Protein AF-A0A101W5W4-F1 (afdb_monomer_lite)

Radius of gyration: 12.55 Å; chains: 1; bounding box: 30×22×32 Å

Sequence (78 aa):
MKRLDYKKFVEPDIVYMRFLYIAKEENNLGIRERIEKELAVMIDDLMSINLDYNNIGKQVLAIWQGYWMALTALDAAN

pLDDT: mean 90.86, std 7.67, range [63.09, 98.12]

Structure (mmCIF, N/CA/C/O backbone):
data_AF-A0A101W5W4-F1
#
_entry.id   AF-A0A101W5W4-F1
#
loop_
_atom_site.group_PDB
_atom_site.id
_atom_site.type_symbol
_atom_site.label_atom_id
_atom_site.label_alt_id
_atom_site.label_comp_id
_atom_site.label_asym_id
_atom_site.label_entity_id
_atom_site.label_seq_id
_atom_site.pdbx_PDB_ins_code
_atom_site.Cartn_x
_atom_site.Cartn_y
_atom_site.Cartn_z
_atom_site.occupancy
_atom_site.B_iso_or_equiv
_atom_site.auth_seq_id
_atom_site.auth_comp_id
_atom_site.auth_asym_id
_atom_site.auth_atom_id
_atom_site.pdbx_PDB_model_num
ATOM 1 N N . MET A 1 1 ? -6.019 -13.420 0.698 1.00 67.31 1 MET A N 1
ATOM 2 C CA . MET A 1 1 ? -5.847 -12.885 -0.678 1.00 67.31 1 MET A CA 1
ATOM 3 C C . MET A 1 1 ? -4.451 -13.256 -1.196 1.00 67.31 1 MET A C 1
ATOM 5 O O . MET A 1 1 ? -3.530 -13.275 -0.390 1.00 67.31 1 MET A O 1
ATOM 9 N N . LYS A 1 2 ? -4.262 -13.597 -2.484 1.00 79.06 2 LYS A N 1
ATOM 10 C CA . LYS A 1 2 ? -2.908 -13.854 -3.044 1.00 79.06 2 LYS A CA 1
ATOM 11 C C . LYS A 1 2 ? -2.068 -12.562 -3.037 1.00 79.06 2 LYS A C 1
ATOM 13 O O . LYS A 1 2 ? -2.657 -11.483 -3.018 1.00 79.06 2 LYS A O 1
ATOM 18 N N . ARG A 1 3 ? -0.729 -12.654 -3.013 1.00 84.12 3 ARG A N 1
ATOM 19 C CA . ARG A 1 3 ? 0.170 -11.482 -3.140 1.00 84.12 3 ARG A CA 1
ATOM 20 C C . ARG A 1 3 ? -0.047 -10.761 -4.478 1.00 84.12 3 ARG A C 1
ATOM 22 O O . ARG A 1 3 ? -0.517 -11.383 -5.433 1.00 84.12 3 ARG A O 1
ATOM 29 N N . LEU A 1 4 ? 0.261 -9.463 -4.518 1.00 87.69 4 LEU A N 1
ATOM 30 C CA . LEU A 1 4 ? 0.207 -8.664 -5.745 1.00 87.69 4 LEU A CA 1
ATOM 31 C C . LEU A 1 4 ? 1.357 -9.064 -6.682 1.00 87.69 4 LEU A C 1
ATOM 33 O O . LEU A 1 4 ? 2.468 -9.321 -6.227 1.00 87.69 4 LEU A O 1
ATOM 37 N N . ASP A 1 5 ? 1.080 -9.138 -7.985 1.00 87.19 5 ASP A N 1
ATOM 38 C CA . ASP A 1 5 ? 2.085 -9.454 -9.004 1.00 87.19 5 ASP A CA 1
ATOM 39 C C . ASP A 1 5 ? 2.624 -8.167 -9.637 1.00 87.19 5 ASP A C 1
ATOM 41 O O . ASP A 1 5 ? 2.044 -7.630 -10.581 1.00 87.19 5 ASP A O 1
ATOM 45 N N . TYR A 1 6 ? 3.759 -7.692 -9.127 1.00 89.19 6 TYR A N 1
ATOM 46 C CA . TYR A 1 6 ? 4.410 -6.476 -9.614 1.00 89.19 6 TYR A CA 1
ATOM 47 C C . TYR A 1 6 ? 5.192 -6.656 -10.926 1.00 89.19 6 TYR A C 1
ATOM 49 O O . TYR A 1 6 ? 5.762 -5.687 -11.430 1.00 89.19 6 TYR A O 1
ATOM 57 N N . LYS A 1 7 ? 5.183 -7.852 -11.545 1.00 84.50 7 LYS A N 1
ATOM 58 C CA . LYS A 1 7 ? 5.660 -8.016 -12.935 1.00 84.50 7 LYS A CA 1
ATOM 59 C C . LYS A 1 7 ? 4.782 -7.269 -13.941 1.00 84.50 7 LYS A C 1
ATOM 61 O O . LYS A 1 7 ? 5.188 -7.067 -15.084 1.00 84.50 7 LYS A O 1
ATOM 66 N N . LYS A 1 8 ? 3.577 -6.874 -13.529 1.00 87.50 8 LYS A N 1
ATOM 67 C CA . LYS A 1 8 ? 2.664 -5.993 -14.260 1.00 87.50 8 LYS A CA 1
ATOM 68 C C . LYS A 1 8 ? 2.391 -4.754 -13.420 1.00 87.50 8 LYS A C 1
ATOM 70 O O . LYS A 1 8 ? 2.517 -4.796 -12.198 1.00 87.50 8 LYS A O 1
ATOM 75 N N . PHE A 1 9 ? 2.004 -3.660 -14.072 1.00 90.38 9 PHE A N 1
ATOM 76 C CA . PHE A 1 9 ? 1.563 -2.469 -13.353 1.00 90.38 9 PHE A CA 1
ATOM 77 C C . PHE A 1 9 ? 0.350 -2.800 -12.474 1.00 90.38 9 PHE A C 1
ATOM 79 O O . PHE A 1 9 ? -0.599 -3.424 -12.950 1.00 90.38 9 PHE A O 1
ATOM 86 N N . VAL A 1 10 ? 0.407 -2.405 -11.203 1.00 93.38 10 VAL A N 1
ATOM 87 C CA . VAL A 1 10 ? -0.682 -2.574 -10.242 1.00 93.38 10 VAL A CA 1
ATOM 88 C C . VAL A 1 10 ? -1.355 -1.224 -10.048 1.00 93.38 10 VAL A C 1
ATOM 90 O O . VAL A 1 10 ? -0.712 -0.248 -9.672 1.00 93.38 10 VAL A O 1
ATOM 93 N N . GLU A 1 11 ? -2.656 -1.169 -10.309 1.00 96.06 11 GLU A N 1
ATOM 94 C CA . GLU A 1 11 ? -3.421 0.070 -10.196 1.00 96.06 11 GLU A CA 1
ATOM 95 C C . GLU A 1 11 ? -3.661 0.473 -8.729 1.00 96.06 11 GLU A C 1
ATOM 97 O O . GLU A 1 11 ? -3.852 -0.404 -7.875 1.00 96.06 11 GLU A O 1
ATOM 102 N N . PRO A 1 12 ? -3.722 1.785 -8.426 1.00 97.31 12 PRO A N 1
ATOM 103 C CA . PRO A 1 12 ? -3.998 2.282 -7.077 1.00 97.31 12 PRO A CA 1
ATOM 104 C C . PRO A 1 12 ? -5.284 1.720 -6.464 1.00 97.31 12 PRO A C 1
ATOM 106 O O . PRO A 1 12 ? -5.299 1.396 -5.280 1.00 97.31 12 PRO A O 1
ATOM 109 N N . ASP A 1 13 ? -6.339 1.534 -7.263 1.00 97.06 13 ASP A N 1
ATOM 110 C CA . ASP A 1 13 ? -7.627 1.003 -6.798 1.00 97.06 13 ASP A CA 1
ATOM 111 C C . ASP A 1 13 ? -7.506 -0.440 -6.286 1.00 97.06 13 ASP A C 1
ATOM 113 O O . ASP A 1 13 ? -8.129 -0.821 -5.293 1.00 97.06 13 ASP A O 1
ATOM 117 N N . ILE A 1 14 ? -6.648 -1.246 -6.920 1.00 96.31 14 ILE A N 1
ATOM 118 C CA . ILE A 1 14 ? -6.366 -2.621 -6.488 1.00 96.31 14 ILE A CA 1
ATOM 119 C C . ILE A 1 14 ? -5.622 -2.604 -5.151 1.00 96.31 14 ILE A C 1
ATOM 121 O O . ILE A 1 14 ? -5.935 -3.391 -4.252 1.00 96.31 14 ILE A O 1
ATOM 125 N N . VAL A 1 15 ? -4.658 -1.693 -5.005 1.00 97.25 15 VAL A N 1
ATOM 126 C CA . VAL A 1 15 ? -3.928 -1.489 -3.749 1.00 97.25 15 VAL A CA 1
ATOM 127 C C . VAL A 1 15 ? -4.876 -1.022 -2.639 1.00 97.25 15 VAL A C 1
ATOM 129 O O . VAL A 1 15 ? -4.866 -1.584 -1.545 1.00 97.25 15 VAL A O 1
ATOM 132 N N . TYR A 1 16 ? -5.740 -0.049 -2.925 1.00 97.62 16 TYR A N 1
ATOM 133 C CA . TYR A 1 16 ? -6.772 0.449 -2.016 1.00 97.62 16 TYR A CA 1
ATOM 134 C C . TYR A 1 16 ? -7.675 -0.680 -1.506 1.00 97.62 16 TYR A C 1
ATOM 136 O O . TYR A 1 16 ? -7.815 -0.876 -0.296 1.00 97.62 16 TYR A O 1
ATOM 144 N N . MET A 1 17 ? -8.234 -1.478 -2.421 1.00 95.88 17 MET A N 1
ATOM 145 C CA . MET A 1 17 ? -9.100 -2.607 -2.074 1.00 95.88 17 MET A CA 1
ATOM 146 C C . MET A 1 17 ? -8.378 -3.627 -1.191 1.00 95.88 17 MET A C 1
ATOM 148 O O . MET A 1 17 ? -8.976 -4.200 -0.276 1.00 95.88 17 MET A O 1
ATOM 152 N N . ARG A 1 18 ? -7.079 -3.833 -1.427 1.00 95.62 18 ARG A N 1
ATOM 153 C CA . ARG A 1 18 ? -6.247 -4.702 -0.597 1.00 95.62 18 ARG A CA 1
ATOM 154 C C . ARG A 1 18 ? -6.066 -4.144 0.812 1.00 95.62 18 ARG A C 1
ATOM 156 O O . ARG A 1 18 ? -6.249 -4.894 1.766 1.00 95.62 18 ARG A O 1
ATOM 163 N N . PHE A 1 19 ? -5.780 -2.855 0.969 1.00 97.06 19 PHE A N 1
ATOM 164 C CA . PHE A 1 19 ? -5.689 -2.245 2.297 1.00 97.06 19 PHE A CA 1
ATOM 165 C C . PHE A 1 19 ? -7.011 -2.303 3.063 1.00 97.06 19 PHE A C 1
ATOM 167 O O . PHE A 1 19 ? -7.003 -2.631 4.247 1.00 97.06 19 PHE A O 1
ATOM 174 N N . LEU A 1 20 ? -8.151 -2.078 2.402 1.00 95.81 20 LEU A N 1
ATOM 175 C CA . LEU A 1 20 ? -9.462 -2.237 3.041 1.00 95.81 20 LEU A CA 1
ATOM 176 C C . LEU A 1 20 ? -9.752 -3.674 3.469 1.00 95.81 20 LEU A C 1
ATOM 178 O O . LEU A 1 20 ? -10.389 -3.895 4.499 1.00 95.81 20 LEU A O 1
ATOM 182 N N . TYR A 1 21 ? -9.314 -4.651 2.678 1.00 94.94 21 TYR A N 1
ATOM 183 C CA . TYR A 1 21 ? -9.416 -6.054 3.056 1.00 94.94 21 TYR A CA 1
ATOM 184 C C . TYR A 1 21 ? -8.578 -6.337 4.311 1.00 94.94 21 TYR A C 1
ATOM 186 O O . TYR A 1 21 ? -9.098 -6.888 5.277 1.00 94.94 21 TYR A O 1
ATOM 194 N N . ILE A 1 22 ? -7.320 -5.886 4.333 1.00 95.12 22 ILE A N 1
ATOM 195 C CA . ILE A 1 22 ? -6.410 -6.070 5.472 1.00 95.12 22 ILE A CA 1
ATOM 196 C C . ILE A 1 22 ? -6.908 -5.349 6.732 1.00 95.12 22 ILE A C 1
ATOM 198 O O . ILE A 1 22 ? -6.820 -5.893 7.829 1.00 95.12 22 ILE A O 1
ATOM 202 N N . ALA A 1 23 ? -7.495 -4.159 6.601 1.00 93.94 23 ALA A N 1
ATOM 203 C CA . ALA A 1 23 ? -8.067 -3.415 7.724 1.00 93.94 23 ALA A CA 1
ATOM 204 C C . ALA A 1 23 ? -9.113 -4.231 8.509 1.00 93.94 23 ALA A C 1
ATOM 206 O O . ALA A 1 23 ? -9.182 -4.125 9.739 1.00 93.94 23 ALA A O 1
ATOM 207 N N . LYS A 1 24 ? -9.878 -5.070 7.796 1.00 92.88 24 LYS A N 1
ATOM 208 C CA . LYS A 1 24 ? -10.948 -5.927 8.324 1.00 92.88 24 LYS A CA 1
ATOM 209 C C . LYS A 1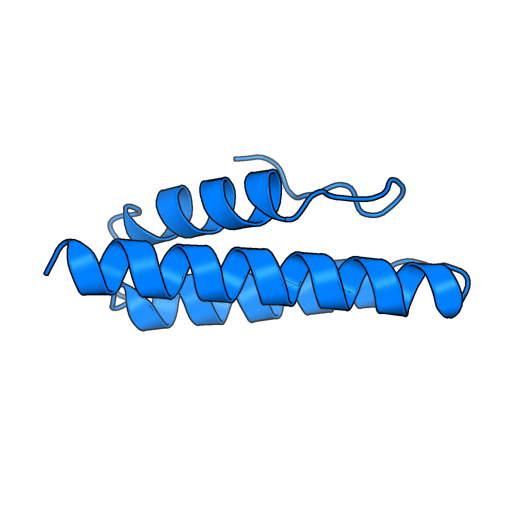 24 ? -10.459 -7.271 8.870 1.00 92.88 24 LYS A C 1
ATOM 211 O O . LYS A 1 24 ? -11.272 -8.011 9.412 1.00 92.88 24 LYS A O 1
ATOM 216 N N . GLU A 1 25 ? -9.180 -7.621 8.718 1.00 91.00 25 GLU A N 1
ATOM 217 C CA . GLU A 1 25 ? -8.664 -8.872 9.279 1.00 91.00 25 GLU A CA 1
ATOM 218 C C . GLU A 1 25 ? -8.640 -8.803 10.810 1.00 91.00 25 GLU A C 1
ATOM 220 O O . GLU A 1 25 ? -7.988 -7.939 11.392 1.00 91.00 25 GLU A O 1
ATOM 225 N N . GLU A 1 26 ? -9.324 -9.730 11.479 1.00 83.75 26 GLU A N 1
ATOM 226 C CA . GLU A 1 26 ? -9.305 -9.828 12.939 1.00 83.75 26 GLU A CA 1
ATOM 227 C C . GLU A 1 26 ? -8.018 -10.518 13.403 1.00 83.75 26 GLU A C 1
ATOM 229 O O . GLU A 1 26 ? -7.834 -11.727 13.257 1.00 83.75 26 GLU A O 1
ATOM 234 N N . ASN A 1 27 ? -7.092 -9.728 13.944 1.00 88.44 27 ASN A N 1
ATOM 235 C CA . ASN A 1 27 ? -5.851 -10.208 14.540 1.00 88.44 27 ASN A CA 1
ATOM 236 C C . ASN A 1 27 ? -5.423 -9.303 15.710 1.00 88.44 27 ASN A C 1
ATOM 238 O O . ASN A 1 27 ? -6.116 -8.350 16.057 1.00 88.44 27 ASN A O 1
ATOM 242 N N . ASN A 1 28 ? -4.264 -9.595 16.303 1.00 91.19 28 ASN A N 1
ATOM 243 C CA . ASN A 1 28 ? -3.762 -8.909 17.501 1.00 91.19 28 ASN A CA 1
ATOM 244 C C . ASN A 1 28 ? -3.285 -7.459 17.266 1.00 91.19 28 ASN A C 1
ATOM 246 O O . ASN A 1 28 ? -2.800 -6.840 18.207 1.00 91.19 28 ASN A O 1
ATOM 250 N N . LEU A 1 29 ? -3.347 -6.942 16.036 1.00 92.06 29 LEU A N 1
ATOM 251 C CA . LEU A 1 29 ? -2.889 -5.594 15.685 1.00 92.06 29 LEU A CA 1
ATOM 252 C C . LEU A 1 29 ? -4.063 -4.607 15.618 1.00 92.06 29 LEU A C 1
ATOM 254 O O . LEU A 1 29 ? -5.207 -4.996 15.379 1.00 92.06 29 LEU A O 1
ATOM 258 N N . GLY A 1 30 ? -3.793 -3.313 15.773 1.00 93.00 30 GLY A N 1
ATOM 259 C CA . GLY A 1 30 ? -4.761 -2.264 15.439 1.00 93.00 30 GLY A CA 1
ATOM 260 C C . GLY A 1 30 ? -5.008 -2.166 13.926 1.00 93.00 30 GLY A C 1
ATOM 261 O O . GLY A 1 30 ? -4.177 -2.593 13.125 1.00 93.00 30 GLY A O 1
ATOM 262 N N . ILE A 1 31 ? -6.126 -1.554 13.505 1.00 93.19 31 ILE A N 1
ATOM 263 C CA . ILE A 1 31 ? -6.433 -1.338 12.071 1.00 93.19 31 ILE A CA 1
ATOM 264 C C . ILE A 1 31 ? -5.264 -0.641 11.366 1.00 93.19 31 ILE A C 1
ATOM 266 O O . ILE A 1 31 ? -4.822 -1.081 10.306 1.00 93.19 31 ILE A O 1
ATOM 270 N N . ARG A 1 32 ? -4.732 0.423 11.979 1.00 92.12 32 ARG A N 1
ATOM 271 C CA . ARG A 1 32 ? -3.627 1.200 11.415 1.00 92.12 32 ARG A CA 1
ATOM 272 C C . ARG A 1 32 ? -2.357 0.367 11.250 1.00 92.12 32 ARG A C 1
ATOM 274 O O . ARG A 1 32 ? -1.770 0.359 10.174 1.00 92.12 32 ARG A O 1
ATOM 281 N N . GLU A 1 33 ? -1.991 -0.382 12.285 1.00 94.00 33 GLU A N 1
ATOM 282 C CA . GLU A 1 33 ? -0.815 -1.257 12.283 1.00 94.00 33 GLU A CA 1
ATOM 283 C C . GLU A 1 33 ? -0.920 -2.354 11.218 1.00 94.00 33 GLU A C 1
ATOM 285 O O . GLU A 1 33 ? 0.066 -2.660 10.549 1.00 94.00 33 GLU A O 1
ATOM 290 N N . ARG A 1 34 ? -2.115 -2.931 11.013 1.00 94.81 34 ARG A N 1
ATOM 291 C CA . ARG A 1 34 ? -2.348 -3.911 9.940 1.00 94.81 34 ARG A CA 1
ATOM 292 C C . ARG A 1 34 ? -2.045 -3.325 8.563 1.00 94.81 34 ARG A C 1
ATOM 294 O O . ARG A 1 34 ? -1.371 -3.965 7.759 1.00 94.81 34 ARG A O 1
ATOM 301 N N . ILE A 1 35 ? -2.524 -2.114 8.300 1.00 95.31 35 ILE A N 1
ATOM 302 C CA . ILE A 1 35 ? -2.347 -1.435 7.011 1.00 95.31 35 ILE A CA 1
ATOM 303 C C . ILE A 1 35 ? -0.885 -1.049 6.803 1.00 95.31 35 ILE A C 1
ATOM 305 O O . ILE A 1 35 ? -0.341 -1.296 5.733 1.00 95.31 35 ILE A O 1
ATOM 309 N N . GLU A 1 36 ? -0.228 -0.480 7.813 1.00 95.19 36 GLU A N 1
ATOM 310 C CA . GLU A 1 36 ? 1.182 -0.082 7.717 1.00 95.19 36 GLU A CA 1
ATOM 311 C C . GLU A 1 36 ? 2.106 -1.290 7.541 1.00 95.19 36 GLU A C 1
ATOM 313 O O . GLU A 1 36 ? 3.046 -1.248 6.744 1.00 95.19 36 GLU A O 1
ATOM 318 N N . LYS A 1 37 ? 1.797 -2.406 8.209 1.00 95.62 37 LYS A N 1
ATOM 319 C CA . LYS A 1 37 ? 2.483 -3.678 7.977 1.00 95.62 37 LYS A CA 1
ATOM 320 C C . LYS A 1 37 ? 2.303 -4.156 6.538 1.00 95.62 37 LYS A C 1
ATOM 322 O O . LYS A 1 37 ? 3.276 -4.575 5.916 1.00 95.62 37 LYS A O 1
ATOM 327 N N . GLU A 1 38 ? 1.089 -4.094 6.000 1.00 95.94 38 GLU A N 1
ATOM 328 C CA . GLU A 1 38 ? 0.844 -4.480 4.609 1.00 95.94 38 GLU A CA 1
ATOM 329 C C . GLU A 1 38 ? 1.567 -3.551 3.625 1.00 95.94 38 GLU A C 1
ATOM 331 O O . GLU A 1 38 ? 2.127 -4.027 2.642 1.00 95.94 38 GLU A O 1
ATOM 336 N N . LEU A 1 39 ? 1.620 -2.246 3.905 1.00 97.25 39 LEU A N 1
ATOM 337 C CA . LEU A 1 39 ? 2.360 -1.282 3.092 1.00 97.25 39 LEU A CA 1
ATOM 338 C C . LEU A 1 39 ? 3.840 -1.670 3.024 1.00 97.25 39 LEU A C 1
ATOM 340 O O . LEU A 1 39 ? 4.410 -1.717 1.936 1.00 97.25 39 LEU A O 1
ATOM 344 N N . ALA A 1 40 ? 4.445 -2.008 4.166 1.00 95.94 40 ALA A N 1
ATOM 345 C CA . ALA A 1 40 ? 5.828 -2.469 4.216 1.00 95.94 40 ALA A CA 1
ATOM 346 C C . ALA A 1 40 ? 6.042 -3.748 3.387 1.00 95.94 40 ALA A C 1
ATOM 348 O O . ALA A 1 40 ? 6.999 -3.819 2.619 1.00 95.94 40 ALA A O 1
ATOM 349 N N . VAL A 1 41 ? 5.128 -4.723 3.480 1.00 95.00 41 VAL A N 1
ATOM 350 C CA . VAL A 1 41 ? 5.178 -5.959 2.677 1.00 95.00 41 VAL A CA 1
ATOM 351 C C . VAL A 1 41 ? 5.078 -5.660 1.180 1.00 95.00 41 VAL A C 1
ATOM 353 O O . VAL A 1 41 ? 5.828 -6.228 0.396 1.00 95.00 41 VAL A O 1
ATOM 356 N N . MET A 1 42 ? 4.191 -4.750 0.771 1.00 95.56 42 MET A N 1
ATOM 357 C CA . MET A 1 42 ? 4.042 -4.365 -0.635 1.00 95.56 42 MET A CA 1
ATOM 358 C C . MET A 1 42 ? 5.304 -3.710 -1.205 1.00 95.56 42 MET A C 1
ATOM 360 O O . MET A 1 42 ? 5.667 -3.992 -2.346 1.00 95.56 42 MET A O 1
ATOM 364 N N . ILE A 1 43 ? 5.963 -2.846 -0.426 1.00 94.81 43 ILE A N 1
ATOM 365 C CA . ILE A 1 43 ? 7.226 -2.219 -0.827 1.00 94.81 43 ILE A CA 1
ATOM 366 C C . ILE A 1 43 ? 8.341 -3.266 -0.908 1.00 94.81 43 ILE A C 1
ATOM 368 O O . ILE A 1 43 ? 9.063 -3.283 -1.898 1.00 94.81 43 ILE A O 1
ATOM 372 N N . ASP A 1 44 ? 8.455 -4.165 0.070 1.00 93.56 44 ASP A N 1
ATOM 373 C CA . ASP A 1 44 ? 9.450 -5.247 0.049 1.00 93.56 44 ASP A CA 1
ATOM 374 C C . ASP A 1 44 ? 9.259 -6.174 -1.166 1.00 93.56 44 ASP A C 1
ATOM 376 O O . ASP A 1 44 ? 10.198 -6.418 -1.927 1.00 93.56 44 ASP A O 1
ATOM 380 N N . ASP A 1 45 ? 8.016 -6.589 -1.436 1.00 92.50 45 ASP A N 1
ATOM 381 C CA . ASP A 1 45 ? 7.660 -7.382 -2.617 1.00 92.50 45 ASP A CA 1
ATOM 382 C C . ASP A 1 45 ? 8.056 -6.661 -3.921 1.00 92.50 45 ASP A C 1
ATOM 384 O O . ASP A 1 45 ? 8.625 -7.283 -4.821 1.00 92.50 45 ASP A O 1
ATOM 388 N N . LEU A 1 46 ? 7.810 -5.349 -4.025 1.00 92.75 46 LEU A N 1
ATOM 389 C CA . LEU A 1 46 ? 8.192 -4.543 -5.190 1.00 92.75 46 LEU A CA 1
ATOM 390 C C . LEU A 1 46 ? 9.715 -4.402 -5.336 1.00 92.75 46 LEU A C 1
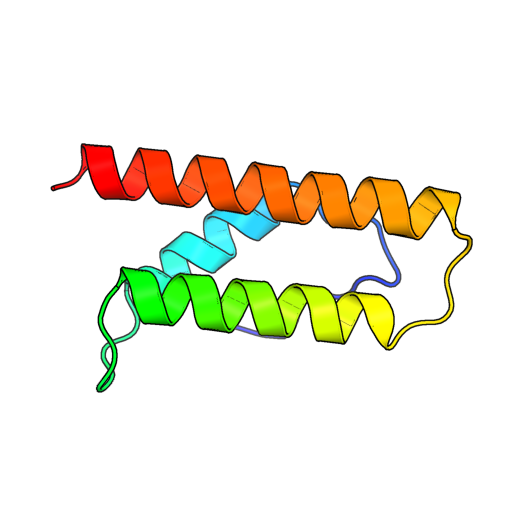ATOM 392 O O . LEU A 1 46 ? 10.230 -4.440 -6.451 1.00 92.75 46 LEU A O 1
ATOM 396 N N . MET A 1 47 ? 10.447 -4.243 -4.236 1.00 89.50 47 MET A N 1
ATOM 397 C CA . MET A 1 47 ? 11.907 -4.112 -4.273 1.00 89.50 47 MET A CA 1
ATOM 398 C C . MET A 1 47 ? 12.609 -5.450 -4.540 1.00 89.50 47 MET A C 1
ATOM 400 O O . MET A 1 47 ? 13.750 -5.464 -5.000 1.00 89.50 47 MET A O 1
ATOM 404 N N . SER A 1 48 ? 11.931 -6.575 -4.293 1.00 88.31 48 SER A N 1
ATOM 405 C CA . SER A 1 48 ? 12.457 -7.923 -4.537 1.00 88.31 48 SER A CA 1
ATOM 406 C C . SER A 1 48 ? 12.477 -8.339 -6.016 1.00 88.31 48 SER A C 1
ATOM 408 O O . SER A 1 48 ? 13.093 -9.350 -6.367 1.00 88.31 48 SER A O 1
ATOM 410 N N . ILE A 1 49 ? 11.819 -7.580 -6.900 1.00 85.69 49 ILE A N 1
ATOM 411 C CA . ILE A 1 49 ? 11.755 -7.881 -8.333 1.00 85.69 49 ILE A CA 1
ATOM 412 C C . ILE A 1 49 ? 12.712 -7.015 -9.153 1.00 85.69 49 ILE A C 1
ATOM 414 O O . ILE A 1 49 ? 12.926 -5.837 -8.881 1.00 85.69 49 ILE A O 1
ATOM 418 N N . ASN A 1 50 ? 13.266 -7.605 -10.214 1.00 78.88 50 ASN A N 1
ATOM 419 C CA . ASN A 1 50 ? 14.123 -6.886 -11.149 1.00 78.88 50 ASN A CA 1
ATOM 420 C C . ASN A 1 50 ? 13.260 -6.148 -12.189 1.00 78.88 50 ASN A C 1
ATOM 422 O O . ASN A 1 50 ? 12.699 -6.776 -13.090 1.00 78.88 50 ASN A O 1
ATOM 426 N N . LEU A 1 51 ? 13.132 -4.830 -12.034 1.00 74.69 51 LEU A N 1
ATOM 427 C CA . LEU A 1 51 ? 12.403 -3.928 -12.926 1.00 74.69 51 LEU A CA 1
ATOM 428 C C . LEU A 1 51 ? 13.279 -2.737 -13.320 1.00 74.69 51 LEU A C 1
ATOM 430 O O . LEU A 1 51 ? 14.122 -2.290 -12.545 1.00 74.69 51 LEU A O 1
ATOM 434 N N . ASP A 1 52 ? 12.997 -2.145 -14.482 1.00 78.12 52 ASP A N 1
ATOM 435 C CA . ASP A 1 52 ? 13.544 -0.832 -14.827 1.00 78.12 52 ASP A CA 1
ATOM 436 C C . ASP A 1 52 ? 13.102 0.226 -13.801 1.00 78.12 52 ASP A C 1
ATOM 438 O O . ASP A 1 52 ? 11.938 0.267 -13.392 1.00 78.12 52 ASP A O 1
ATOM 442 N N . TYR A 1 53 ? 14.004 1.141 -13.435 1.00 70.75 53 TYR A N 1
ATOM 443 C CA . TYR A 1 53 ? 13.765 2.170 -12.411 1.00 70.75 53 TYR A CA 1
ATOM 444 C C . TYR A 1 53 ? 12.475 2.985 -12.637 1.00 70.75 53 TYR A C 1
ATOM 446 O O . TYR A 1 53 ? 11.715 3.237 -11.701 1.00 70.75 53 TYR A O 1
ATOM 454 N N . ASN A 1 54 ? 12.170 3.335 -13.893 1.00 70.25 54 ASN A N 1
ATOM 455 C CA . ASN A 1 54 ? 10.950 4.070 -14.249 1.00 70.25 54 ASN A CA 1
ATOM 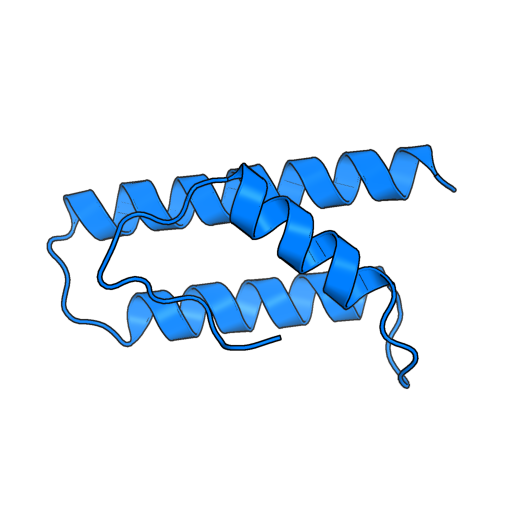456 C C . ASN A 1 54 ? 9.663 3.289 -13.942 1.00 70.25 54 ASN A C 1
ATOM 458 O O . ASN A 1 54 ? 8.623 3.893 -13.674 1.00 70.25 54 ASN A O 1
ATOM 462 N N . ASN A 1 55 ? 9.721 1.958 -13.975 1.00 82.31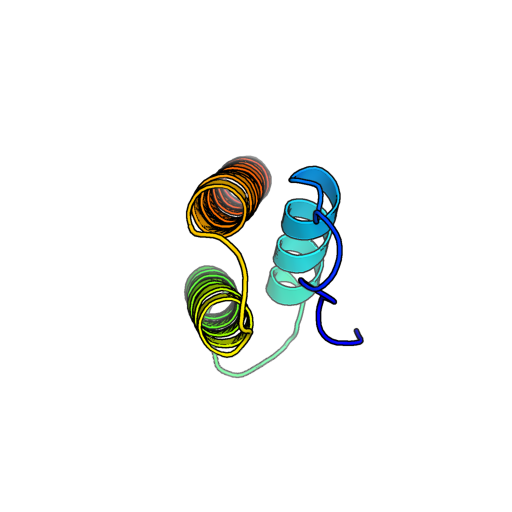 55 ASN A N 1
ATOM 463 C CA . ASN A 1 55 ? 8.593 1.105 -13.622 1.00 82.31 55 ASN A CA 1
ATOM 464 C C . ASN A 1 55 ? 8.470 0.971 -12.101 1.00 82.31 55 ASN A C 1
ATOM 466 O O . ASN A 1 55 ? 7.352 1.013 -11.598 1.00 82.31 55 ASN A O 1
ATOM 470 N N . ILE A 1 56 ? 9.586 0.931 -11.362 1.00 89.44 56 ILE A N 1
ATOM 471 C CA . ILE A 1 56 ? 9.577 0.952 -9.889 1.00 89.44 56 ILE A CA 1
ATOM 472 C C . ILE A 1 56 ? 8.914 2.236 -9.377 1.00 89.44 56 ILE A C 1
ATOM 474 O O . ILE A 1 56 ? 7.986 2.161 -8.579 1.00 89.44 56 ILE A O 1
ATOM 478 N N . GLY A 1 57 ? 9.317 3.410 -9.878 1.00 90.25 57 GLY A N 1
ATOM 479 C CA . GLY A 1 57 ? 8.752 4.689 -9.430 1.00 90.25 57 GLY A CA 1
ATOM 480 C C . GLY A 1 57 ? 7.235 4.789 -9.631 1.00 90.25 57 GLY A C 1
ATOM 481 O O . GLY A 1 57 ? 6.514 5.220 -8.731 1.00 90.25 57 GLY A O 1
ATOM 482 N N . LYS A 1 58 ? 6.729 4.323 -10.781 1.00 92.75 58 LYS A N 1
ATOM 483 C CA . LYS A 1 58 ? 5.283 4.268 -11.055 1.00 92.75 58 LYS A CA 1
ATOM 484 C C . LYS A 1 58 ? 4.549 3.327 -10.100 1.00 92.75 58 LYS A C 1
ATOM 486 O O . LYS A 1 58 ? 3.469 3.669 -9.631 1.00 92.75 58 LYS A O 1
ATOM 491 N N . GLN A 1 59 ? 5.134 2.168 -9.805 1.00 94.81 59 GLN A N 1
ATOM 492 C CA . GLN A 1 59 ? 4.545 1.185 -8.893 1.00 94.81 59 GLN A CA 1
ATOM 493 C C . GLN A 1 59 ? 4.533 1.698 -7.447 1.00 94.81 59 GLN A C 1
ATOM 495 O O . GLN A 1 59 ? 3.508 1.600 -6.780 1.00 94.81 59 GLN A O 1
ATOM 500 N N . VAL A 1 60 ? 5.621 2.325 -6.980 1.00 95.50 60 VAL A N 1
ATOM 501 C CA . VAL A 1 60 ? 5.674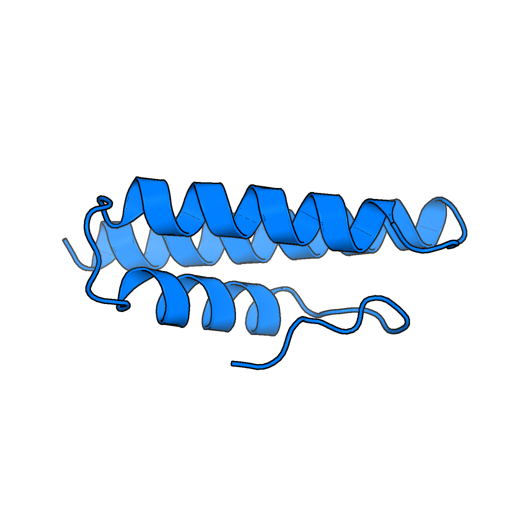 2.970 -5.654 1.00 95.50 60 VAL A CA 1
ATOM 502 C C . VAL A 1 60 ? 4.595 4.044 -5.537 1.00 95.50 60 VAL A C 1
ATOM 504 O O . VAL A 1 60 ? 3.892 4.098 -4.529 1.00 95.50 60 VAL A O 1
ATOM 507 N N . LEU A 1 61 ? 4.426 4.877 -6.570 1.00 96.12 61 LEU A N 1
ATOM 508 C CA . LEU A 1 61 ? 3.390 5.906 -6.573 1.00 96.12 61 LEU A CA 1
ATOM 509 C C . LEU A 1 61 ? 1.984 5.297 -6.498 1.00 96.12 61 LEU A C 1
ATOM 511 O O . LEU A 1 61 ? 1.156 5.795 -5.740 1.00 96.12 61 LEU A O 1
ATOM 515 N N . ALA A 1 62 ? 1.727 4.210 -7.228 1.00 96.94 62 ALA A N 1
ATOM 516 C CA . ALA A 1 62 ? 0.441 3.526 -7.174 1.00 96.94 62 ALA A CA 1
ATOM 517 C C . ALA A 1 62 ? 0.161 2.920 -5.789 1.00 96.94 62 ALA A C 1
ATOM 519 O O . ALA A 1 62 ? -0.947 3.065 -5.266 1.00 96.94 62 ALA A O 1
ATOM 520 N N . ILE A 1 63 ? 1.180 2.321 -5.158 1.00 97.75 63 ILE A N 1
ATOM 521 C CA . ILE A 1 63 ? 1.089 1.811 -3.783 1.00 97.75 63 ILE A CA 1
ATOM 522 C C . ILE A 1 63 ? 0.747 2.948 -2.811 1.00 97.75 63 ILE A C 1
ATOM 524 O O . ILE A 1 63 ? -0.170 2.831 -1.998 1.00 97.75 63 ILE A O 1
ATOM 528 N N . TRP A 1 64 ? 1.458 4.070 -2.925 1.00 97.62 64 TRP A N 1
ATOM 529 C CA . TRP A 1 64 ? 1.254 5.252 -2.091 1.00 97.62 64 TRP A CA 1
ATOM 530 C C . TRP A 1 64 ? -0.147 5.852 -2.249 1.00 97.62 64 TRP A C 1
ATOM 532 O O . TRP A 1 64 ? -0.796 6.176 -1.256 1.00 97.62 64 TRP A O 1
ATOM 542 N N . GLN A 1 65 ? -0.643 5.969 -3.481 1.00 98.12 65 GLN A N 1
ATOM 543 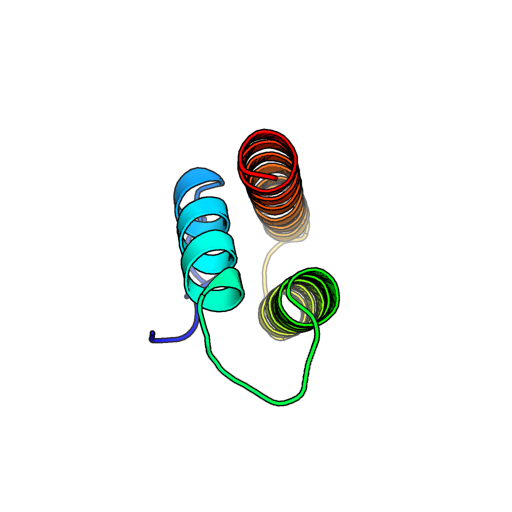C CA . GLN A 1 65 ? -1.993 6.464 -3.757 1.00 98.12 65 GLN A CA 1
ATOM 544 C C . GLN A 1 65 ? -3.063 5.554 -3.145 1.00 98.12 65 GLN A C 1
ATOM 546 O O . GLN A 1 65 ? -3.927 6.043 -2.418 1.00 98.12 65 GLN A O 1
ATOM 551 N N . GLY A 1 66 ? -2.972 4.238 -3.365 1.00 97.81 66 GLY A N 1
ATOM 552 C CA . GLY A 1 66 ? -3.916 3.281 -2.785 1.00 97.81 66 GLY A CA 1
ATOM 553 C C . GLY A 1 66 ? -3.897 3.279 -1.253 1.00 97.81 66 GLY A C 1
ATOM 554 O O . GLY A 1 66 ? -4.946 3.155 -0.622 1.00 97.81 66 GLY A O 1
ATOM 555 N N . TYR A 1 67 ? -2.723 3.487 -0.649 1.00 97.81 67 TYR A N 1
ATOM 556 C CA . TYR A 1 67 ? -2.578 3.661 0.797 1.00 97.81 67 TYR A CA 1
ATOM 557 C C . TYR A 1 67 ? -3.354 4.878 1.308 1.00 97.81 67 TYR A C 1
ATOM 559 O O . TYR A 1 67 ? -4.194 4.729 2.193 1.00 97.81 67 TYR A O 1
ATOM 567 N N . TRP A 1 68 ? -3.153 6.062 0.721 1.00 97.56 68 TRP A N 1
ATOM 568 C CA . TRP A 1 68 ? -3.889 7.265 1.129 1.00 97.56 68 TRP A CA 1
ATOM 569 C C . TRP A 1 68 ? -5.394 7.132 0.954 1.00 97.56 68 TRP A C 1
ATOM 571 O O . TRP A 1 68 ? -6.140 7.498 1.858 1.00 97.56 68 TRP A O 1
ATOM 581 N N . MET A 1 69 ? -5.842 6.561 -0.165 1.00 97.38 69 MET A N 1
ATOM 582 C CA . MET A 1 69 ? -7.263 6.293 -0.390 1.00 97.38 69 MET A CA 1
ATOM 583 C C . MET A 1 69 ? -7.851 5.412 0.717 1.00 97.38 69 MET A C 1
ATOM 585 O O . MET A 1 69 ? -8.951 5.678 1.201 1.00 97.38 69 MET A O 1
ATOM 589 N N . ALA A 1 70 ? -7.115 4.383 1.147 1.00 96.38 70 ALA A N 1
ATOM 590 C CA . ALA A 1 70 ? -7.563 3.486 2.204 1.00 96.38 70 ALA A CA 1
ATOM 591 C C . ALA A 1 70 ? -7.633 4.197 3.554 1.00 96.38 70 ALA A C 1
ATOM 593 O O . ALA A 1 70 ? -8.628 4.050 4.258 1.00 96.38 70 ALA A O 1
ATOM 594 N N . LEU A 1 71 ? -6.621 5.001 3.889 1.00 94.75 71 LEU A N 1
ATOM 595 C CA . LEU A 1 71 ? -6.623 5.788 5.119 1.00 94.75 71 LEU A CA 1
ATOM 596 C C . LEU A 1 71 ? -7.801 6.757 5.167 1.00 94.75 71 LEU A C 1
ATOM 598 O O . LEU A 1 71 ? -8.565 6.722 6.121 1.00 94.75 71 LEU A O 1
ATOM 602 N N . THR A 1 72 ? -8.009 7.546 4.112 1.00 94.81 72 THR A N 1
ATOM 603 C CA . THR A 1 72 ? -9.135 8.486 4.042 1.00 94.81 72 THR A CA 1
ATOM 604 C C . THR A 1 72 ? -10.482 7.773 4.159 1.00 94.81 72 THR A C 1
ATOM 606 O O . THR A 1 72 ? -11.369 8.258 4.854 1.00 94.81 72 THR A O 1
ATOM 609 N N . ALA A 1 73 ? -10.647 6.615 3.512 1.00 93.50 73 ALA A N 1
ATOM 610 C CA . ALA A 1 73 ? -11.888 5.849 3.592 1.00 93.50 73 ALA A CA 1
ATOM 611 C C . ALA A 1 73 ? -12.149 5.277 4.995 1.00 93.50 73 ALA A C 1
ATOM 613 O O . ALA A 1 73 ? -13.298 5.216 5.423 1.00 93.50 73 ALA A O 1
ATOM 614 N N . LEU A 1 74 ? -11.101 4.848 5.701 1.00 90.88 74 LEU A N 1
ATOM 615 C CA . LEU A 1 74 ? -11.214 4.308 7.056 1.00 90.88 74 LEU A CA 1
ATOM 616 C C . LEU A 1 74 ? -11.406 5.407 8.099 1.00 90.88 74 LEU A C 1
ATOM 618 O O . LEU A 1 74 ? -12.197 5.222 9.017 1.00 90.88 74 LEU A O 1
ATOM 622 N N . ASP A 1 75 ? -10.737 6.547 7.937 1.00 89.12 75 ASP A N 1
ATOM 623 C CA . ASP A 1 75 ? -10.929 7.718 8.792 1.00 89.12 75 ASP A CA 1
ATOM 624 C C . ASP A 1 75 ? -12.350 8.274 8.643 1.00 89.12 75 ASP A C 1
ATOM 626 O O . ASP A 1 75 ? -12.959 8.655 9.631 1.00 89.12 75 ASP A O 1
ATOM 630 N N . ALA A 1 76 ? -12.918 8.262 7.431 1.00 85.12 76 ALA A N 1
ATOM 631 C CA . ALA A 1 76 ? -14.304 8.675 7.196 1.00 85.12 76 ALA A CA 1
ATOM 632 C C . ALA A 1 76 ? -15.357 7.694 7.750 1.00 85.12 76 ALA A C 1
ATOM 634 O O . ALA A 1 76 ? -16.532 8.049 7.836 1.00 85.12 76 ALA A O 1
ATOM 635 N N . ALA A 1 77 ? -14.967 6.455 8.062 1.00 75.00 77 ALA A N 1
ATOM 636 C CA . ALA A 1 77 ? -15.859 5.427 8.598 1.00 75.00 77 ALA A CA 1
ATOM 637 C C . ALA A 1 77 ? -15.870 5.367 10.139 1.00 75.00 77 ALA A C 1
ATOM 639 O O . ALA A 1 77 ? -16.725 4.672 10.693 1.00 75.00 77 ALA A O 1
ATOM 640 N N . ASN A 1 78 ? -14.935 6.060 10.800 1.00 63.09 78 ASN A N 1
ATOM 641 C CA . ASN A 1 78 ? -14.813 6.174 12.259 1.00 63.09 78 ASN A CA 1
ATOM 642 C C . ASN A 1 78 ? -15.354 7.518 12.761 1.00 63.09 78 ASN A C 1
ATOM 644 O O . ASN A 1 78 ? -15.796 7.548 13.931 1.00 63.09 78 ASN A O 1
#

Secondary structure (DSSP, 8-state):
-PPP-TTS---HHHHHHHHHHHHT--SSS-HHHHHHHHHHHHHHHHHTS---HHHHHHHHHHHHHHHHHHHHHHHTT-

Foldseek 3Di:
DDDDDLVDADALQNLLVVLLVQLPDDDPDHSVVSSVVVLVVQLVVLVPDDDDPVSSVNNNVSNVSSSVNNVVVVVVVD